Protein AF-A0A014MB11-F1 (afdb_monomer_lite)

Secondary structure (DSSP, 8-state):
-EEEEEETTEEEEEEGGGEEEEEEEEEETTEEEE--TTGGGT-----TTTHHHHTTT-EEEEEES-SS--EEEE----SSS-TTSHHHHHHHHHHHHHHHHHHHHHHH----

Organism: NCBI:txid69222

Radius of gyration: 15.14 Å; chains: 1; bounding box: 41×26×36 Å

Foldseek 3Di:
DKDWDDDPPDIDIDDVVQWPDKFWFQDDQPDGPGPPVPPVVDDDDDDLVRNLVRLVVTAIKIAGNDPVDRIDGDHDWFPDDHRSDPNGSVSRVVVRVVVVVVCCCVPVVPPD

Sequence (112 aa):
RKLTLKNGKREKTYSFDQVEKWYCQIESGGEIVAFDLVSILGATGHNQSIKHNNIENSGFFIRVNDIEFPTWQIKFYPREGKFHHLKGIKDTEEQLQRWCRIFDNVINGEVK

Structure (mmCIF, N/CA/C/O backbone):
data_AF-A0A014MB11-F1
#
_entry.id   AF-A0A014MB11-F1
#
loop_
_atom_site.group_PDB
_atom_site.id
_atom_site.type_symbol
_atom_site.label_atom_id
_atom_site.label_alt_id
_atom_site.label_comp_id
_atom_site.label_asym_id
_atom_site.label_entity_id
_atom_site.label_seq_id
_atom_site.pdbx_PDB_ins_code
_atom_site.Cartn_x
_atom_site.Cartn_y
_atom_site.Cartn_z
_atom_site.occupancy
_atom_site.B_iso_or_equiv
_atom_site.auth_seq_id
_atom_site.auth_comp_id
_atom_site.auth_asym_id
_atom_site.auth_atom_id
_atom_site.pdbx_PDB_model_num
ATOM 1 N N . ARG A 1 1 ? -15.799 -4.906 7.040 1.00 81.25 1 ARG A N 1
ATOM 2 C CA . ARG A 1 1 ? -14.702 -5.450 6.194 1.00 81.25 1 ARG A CA 1
ATOM 3 C C . ARG A 1 1 ? -13.398 -5.321 6.985 1.00 81.25 1 ARG A C 1
ATOM 5 O O . ARG A 1 1 ? -13.345 -4.442 7.839 1.00 81.25 1 ARG A O 1
ATOM 12 N N . LYS A 1 2 ? -12.403 -6.193 6.778 1.00 88.94 2 LYS A N 1
ATOM 13 C CA . LYS A 1 2 ? -11.118 -6.165 7.509 1.00 88.94 2 LYS A CA 1
ATOM 14 C C . LYS A 1 2 ? -9.952 -6.149 6.524 1.00 88.94 2 LYS A C 1
ATOM 16 O O . LYS A 1 2 ? -10.041 -6.807 5.492 1.00 88.94 2 LYS A O 1
ATOM 21 N N . LEU A 1 3 ? -8.906 -5.396 6.845 1.00 88.69 3 LEU A N 1
ATOM 22 C CA . LEU A 1 3 ? -7.681 -5.255 6.068 1.00 88.69 3 LEU A CA 1
ATOM 23 C C . LEU A 1 3 ? -6.510 -5.780 6.900 1.00 88.69 3 LEU A C 1
ATOM 25 O O . LEU A 1 3 ? -6.232 -5.244 7.968 1.00 88.69 3 LEU A O 1
ATOM 29 N N . THR A 1 4 ? -5.814 -6.799 6.408 1.00 93.50 4 THR A N 1
ATOM 30 C CA . THR A 1 4 ? -4.622 -7.343 7.071 1.00 93.50 4 THR A CA 1
ATOM 31 C C . THR A 1 4 ? -3.378 -6.926 6.298 1.00 93.50 4 THR A C 1
ATOM 33 O O . THR A 1 4 ? -3.265 -7.208 5.107 1.00 93.50 4 THR A O 1
ATOM 36 N N . LEU A 1 5 ? -2.453 -6.246 6.977 1.00 92.50 5 LEU A N 1
ATOM 37 C CA . LEU A 1 5 ? -1.197 -5.748 6.422 1.00 92.50 5 LEU A CA 1
ATOM 38 C C . LEU A 1 5 ? -0.022 -6.440 7.103 1.00 92.50 5 LEU A C 1
ATOM 40 O O . LEU A 1 5 ? -0.005 -6.601 8.325 1.00 92.50 5 L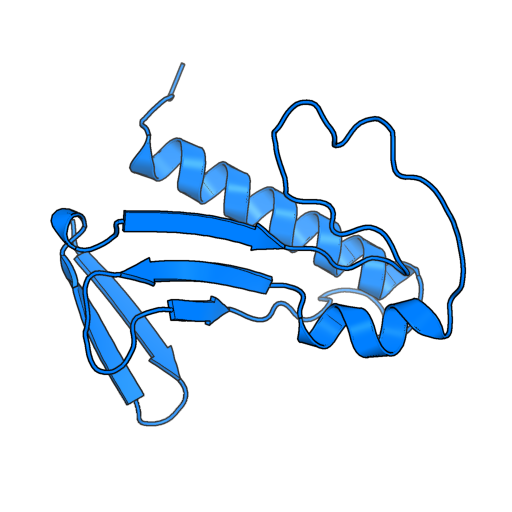EU A O 1
ATOM 44 N N . LYS A 1 6 ? 0.956 -6.864 6.299 1.00 93.38 6 LYS A N 1
ATOM 45 C CA . LYS A 1 6 ? 2.080 -7.679 6.757 1.00 93.38 6 LYS A CA 1
ATOM 46 C C . LYS A 1 6 ? 3.397 -7.230 6.138 1.00 93.38 6 LYS A C 1
ATOM 48 O O . LYS A 1 6 ? 3.486 -7.023 4.933 1.00 93.38 6 LYS A O 1
ATOM 53 N N . ASN A 1 7 ? 4.429 -7.145 6.969 1.00 89.88 7 ASN A N 1
ATOM 54 C CA . ASN A 1 7 ? 5.816 -6.941 6.573 1.00 89.88 7 ASN A CA 1
ATOM 55 C C . ASN A 1 7 ? 6.729 -7.832 7.434 1.00 89.88 7 ASN A C 1
ATOM 57 O O . ASN A 1 7 ? 6.985 -7.552 8.610 1.00 89.88 7 ASN A O 1
ATOM 61 N N . GLY A 1 8 ? 7.195 -8.944 6.860 1.00 89.19 8 GLY A N 1
ATOM 62 C CA . GLY A 1 8 ? 7.984 -9.947 7.576 1.00 89.19 8 GLY A CA 1
ATOM 63 C C . GLY A 1 8 ? 7.215 -10.539 8.764 1.00 89.19 8 GLY A C 1
ATOM 64 O O . GLY A 1 8 ? 6.170 -11.163 8.587 1.00 89.19 8 GLY A O 1
ATOM 65 N N . LYS A 1 9 ? 7.738 -10.340 9.981 1.00 89.44 9 LYS A N 1
ATOM 66 C CA . LYS A 1 9 ? 7.093 -10.767 11.240 1.00 89.44 9 LYS A CA 1
ATOM 67 C C . LYS A 1 9 ? 6.039 -9.780 11.758 1.00 89.44 9 LYS A C 1
ATOM 69 O O . LYS A 1 9 ? 5.338 -10.105 12.709 1.00 89.44 9 LYS A O 1
ATOM 74 N N . ARG A 1 10 ? 5.951 -8.578 11.181 1.00 86.94 10 ARG A N 1
ATOM 75 C CA . ARG A 1 10 ? 4.968 -7.565 11.578 1.00 86.94 10 ARG A CA 1
ATOM 76 C C . ARG A 1 10 ? 3.685 -7.810 10.810 1.00 86.94 10 ARG A C 1
ATOM 78 O O . ARG A 1 10 ? 3.706 -7.811 9.584 1.00 86.94 10 ARG A O 1
ATOM 85 N N . GLU A 1 11 ? 2.590 -8.001 11.521 1.00 94.06 11 GLU A N 1
ATOM 86 C CA . GLU A 1 11 ? 1.270 -8.220 10.946 1.00 94.06 11 GLU A CA 1
ATOM 87 C C . GLU A 1 11 ? 0.245 -7.484 11.801 1.00 94.06 11 GLU A C 1
ATOM 89 O O . GLU A 1 11 ? 0.233 -7.642 13.022 1.00 94.06 11 GLU A O 1
ATOM 94 N N . LYS A 1 12 ? -0.595 -6.661 11.173 1.00 94.56 12 LYS A N 1
ATOM 95 C CA . LYS A 1 12 ? -1.716 -5.993 11.837 1.00 94.56 12 LYS A CA 1
ATOM 96 C C . LYS A 1 12 ? -2.972 -6.127 10.997 1.00 94.56 12 LYS A C 1
ATOM 98 O O . LYS A 1 12 ? -2.928 -6.099 9.770 1.00 94.56 12 LYS A O 1
ATOM 103 N N . THR A 1 13 ? -4.097 -6.288 11.682 1.00 95.31 13 THR A N 1
ATOM 104 C CA . THR A 1 13 ? -5.418 -6.319 11.059 1.00 95.31 13 THR A CA 1
ATOM 105 C C . THR A 1 13 ? -6.207 -5.113 11.529 1.00 95.31 13 THR A C 1
ATOM 107 O O . THR A 1 13 ? -6.404 -4.936 12.727 1.00 95.31 13 THR A O 1
ATOM 110 N N . TYR A 1 14 ? -6.671 -4.326 10.570 1.00 92.75 14 TYR A N 1
ATOM 111 C CA . TYR A 1 14 ? -7.462 -3.124 10.768 1.00 92.75 14 TYR A CA 1
ATOM 112 C C . TYR A 1 14 ? -8.893 -3.364 10.306 1.00 92.75 14 TYR A C 1
ATOM 114 O O . TYR A 1 14 ? -9.144 -4.081 9.328 1.00 92.75 14 TYR A O 1
ATOM 122 N N . SER A 1 15 ? -9.853 -2.761 10.991 1.00 91.50 15 SER A N 1
ATOM 123 C CA . SER A 1 15 ? -11.185 -2.593 10.423 1.00 91.50 15 SER A CA 1
ATOM 124 C C . SER A 1 15 ? -11.166 -1.445 9.403 1.00 91.50 15 SER A C 1
ATOM 126 O O . SER A 1 15 ? -10.306 -0.568 9.443 1.00 91.50 15 SER A O 1
ATOM 128 N N . PHE A 1 16 ? -12.054 -1.481 8.407 1.00 86.75 16 PHE A N 1
ATOM 129 C CA . PHE A 1 16 ? -12.027 -0.496 7.311 1.00 86.75 16 PHE A CA 1
ATOM 130 C C . PHE A 1 16 ? -12.335 0.940 7.765 1.00 86.75 16 PHE A C 1
ATOM 132 O O . PHE A 1 16 ? -11.880 1.876 7.128 1.00 86.75 16 PHE A O 1
ATOM 139 N N . ASP A 1 17 ? -13.047 1.117 8.874 1.00 89.44 17 ASP A N 1
ATOM 140 C CA . ASP A 1 17 ? -13.257 2.401 9.558 1.00 89.44 17 ASP A CA 1
ATOM 141 C C . ASP A 1 17 ? -11.965 3.004 10.131 1.00 89.44 17 ASP A C 1
ATOM 143 O O . ASP A 1 17 ? -11.898 4.208 10.358 1.00 89.44 17 ASP A O 1
ATOM 147 N N . GLN A 1 18 ? -10.923 2.192 10.326 1.00 90.56 18 GLN A N 1
ATOM 148 C CA . GLN A 1 18 ? -9.598 2.673 10.716 1.00 90.56 18 GLN A CA 1
ATOM 149 C C . GLN A 1 18 ? -8.740 3.067 9.510 1.00 90.56 18 GLN A C 1
ATOM 151 O O . GLN A 1 18 ? -7.642 3.577 9.707 1.00 90.56 18 GLN A O 1
ATOM 156 N N . VAL A 1 19 ? -9.187 2.815 8.275 1.00 88.25 19 VAL A N 1
ATOM 157 C CA . VAL A 1 19 ? -8.474 3.229 7.061 1.00 88.25 19 VAL A CA 1
ATOM 158 C C . VAL A 1 19 ? -8.903 4.648 6.718 1.00 88.25 19 VAL A C 1
ATOM 160 O O . VAL A 1 19 ? -10.048 4.884 6.351 1.00 88.25 19 VAL A O 1
ATOM 163 N N . GLU A 1 20 ? -7.976 5.596 6.820 1.00 88.88 20 GLU A N 1
ATOM 164 C CA . GLU A 1 20 ? -8.261 7.004 6.529 1.00 88.88 20 GLU A CA 1
ATOM 165 C C . GLU A 1 20 ? -8.277 7.270 5.025 1.00 88.88 20 GLU A C 1
ATOM 167 O O . GLU A 1 20 ? -9.140 7.979 4.514 1.00 88.88 20 GLU A O 1
ATOM 172 N N . LYS A 1 21 ? -7.284 6.725 4.317 1.00 85.06 21 LYS A N 1
ATOM 173 C CA . LYS A 1 21 ? -7.142 6.839 2.865 1.00 85.06 21 LYS A CA 1
ATOM 174 C C . LYS A 1 21 ? -6.142 5.824 2.333 1.00 85.06 21 LYS A C 1
ATOM 176 O O . LYS A 1 21 ? -5.255 5.361 3.054 1.00 85.06 21 LYS A O 1
ATOM 181 N N . TRP A 1 22 ? -6.217 5.574 1.036 1.00 85.00 22 TRP A N 1
ATOM 182 C CA . TRP A 1 22 ? -5.145 4.964 0.261 1.00 85.00 22 TRP A CA 1
ATOM 183 C C . TRP A 1 22 ? -4.784 5.863 -0.918 1.00 85.00 22 TRP A C 1
ATOM 185 O O . TRP A 1 22 ? -5.576 6.707 -1.328 1.00 85.00 22 TRP A O 1
ATOM 195 N N . TYR A 1 23 ? -3.570 5.718 -1.434 1.00 81.50 23 TYR A N 1
ATOM 196 C CA . TYR A 1 23 ? -3.113 6.456 -2.609 1.00 81.50 23 TYR A CA 1
ATOM 197 C C . TYR A 1 23 ? -1.925 5.748 -3.257 1.00 81.50 23 TYR A C 1
ATOM 199 O O . TYR A 1 23 ? -1.154 5.058 -2.590 1.00 81.50 23 TYR A O 1
ATOM 207 N N . CYS A 1 24 ? -1.758 5.938 -4.563 1.00 79.62 24 CYS A N 1
ATOM 208 C CA . CYS A 1 24 ? -0.544 5.545 -5.268 1.00 79.62 24 CYS A CA 1
ATOM 209 C C . CYS A 1 24 ? 0.345 6.768 -5.417 1.00 79.62 24 CYS A C 1
ATOM 211 O O . CYS A 1 24 ? -0.123 7.844 -5.787 1.00 79.62 24 CYS A O 1
ATOM 213 N N . GLN A 1 25 ? 1.633 6.584 -5.166 1.00 75.94 25 GLN A N 1
ATOM 214 C CA . GLN A 1 25 ? 2.647 7.564 -5.511 1.00 75.94 25 GLN A CA 1
ATOM 215 C C . GLN A 1 25 ? 3.606 6.907 -6.492 1.00 75.94 25 GLN A C 1
ATOM 217 O O . GLN A 1 25 ? 4.080 5.794 -6.255 1.00 75.94 25 GLN A O 1
ATOM 222 N N . ILE A 1 26 ? 3.848 7.591 -7.606 1.00 69.62 26 ILE A N 1
ATOM 223 C CA . ILE A 1 26 ? 4.879 7.234 -8.571 1.00 69.62 26 ILE A CA 1
ATOM 224 C C . ILE A 1 26 ? 5.762 8.458 -8.659 1.00 69.62 26 ILE A C 1
ATOM 226 O O . ILE A 1 26 ? 5.370 9.482 -9.214 1.00 69.62 26 ILE A O 1
ATOM 230 N N . GLU A 1 27 ? 6.929 8.381 -8.044 1.00 60.38 27 GLU A N 1
ATOM 231 C CA . GLU A 1 27 ? 7.899 9.442 -8.196 1.00 60.38 27 GLU A CA 1
ATOM 232 C C . GLU A 1 27 ? 8.660 9.151 -9.499 1.00 60.38 27 GLU A C 1
ATOM 234 O O . GLU A 1 27 ? 9.360 8.149 -9.655 1.00 60.38 27 GLU A O 1
ATOM 239 N N . SER A 1 28 ? 8.457 10.012 -10.490 1.00 50.50 28 SER A N 1
ATOM 240 C CA . SER A 1 28 ? 9.187 10.008 -11.754 1.00 50.50 28 SER A CA 1
ATOM 241 C C . SER A 1 28 ? 9.973 11.315 -11.771 1.00 50.50 28 SER A C 1
ATOM 243 O O . SER A 1 28 ? 9.393 12.366 -11.531 1.00 50.50 28 SER A O 1
ATOM 245 N N . GLY A 1 29 ? 11.297 11.231 -11.918 1.00 41.75 29 GLY A N 1
ATOM 246 C CA . GLY A 1 29 ? 12.260 12.339 -11.824 1.00 41.75 29 GLY A CA 1
ATOM 247 C C . GLY A 1 29 ? 11.707 13.766 -11.708 1.00 41.75 29 GLY A C 1
ATOM 248 O O . GLY A 1 29 ? 11.489 14.407 -12.725 1.00 41.75 29 GLY A O 1
ATOM 249 N N . GLY A 1 30 ? 11.563 14.279 -10.480 1.00 35.06 30 GLY A N 1
ATOM 250 C CA . GLY A 1 30 ? 11.342 15.706 -10.206 1.00 35.06 30 GLY A CA 1
ATOM 251 C C . GLY A 1 30 ? 9.891 16.192 -10.157 1.00 35.06 30 GLY A C 1
ATOM 252 O O . GLY A 1 30 ? 9.668 17.296 -9.667 1.00 35.06 30 GLY A O 1
ATOM 253 N N . GLU A 1 31 ? 8.908 15.388 -10.564 1.00 36.84 31 GLU A N 1
ATOM 254 C CA . GLU A 1 31 ? 7.492 15.708 -10.362 1.00 36.84 31 GLU A CA 1
ATOM 255 C C . GLU A 1 31 ? 6.864 14.705 -9.393 1.00 36.84 31 GLU A C 1
ATOM 257 O O . GLU A 1 31 ? 6.755 13.508 -9.668 1.00 36.84 31 GLU A O 1
ATOM 262 N N . ILE A 1 32 ? 6.442 15.203 -8.227 1.00 40.78 32 ILE A N 1
ATOM 263 C CA . ILE A 1 32 ? 5.525 14.475 -7.351 1.00 40.78 32 ILE A CA 1
ATOM 264 C C . ILE A 1 32 ? 4.190 14.425 -8.093 1.00 40.78 32 ILE A C 1
ATOM 266 O O . ILE A 1 32 ? 3.376 15.342 -7.996 1.00 40.78 32 ILE A O 1
ATOM 270 N N . VAL A 1 33 ? 3.957 13.351 -8.844 1.00 42.19 33 VAL A N 1
ATOM 271 C CA . VAL A 1 33 ? 2.635 13.059 -9.395 1.00 42.19 33 VAL A CA 1
ATOM 272 C C . VAL A 1 33 ? 1.806 12.479 -8.254 1.00 42.19 33 VAL A C 1
ATOM 274 O O . VAL A 1 33 ? 1.700 11.266 -8.068 1.00 42.19 33 VAL A O 1
ATOM 277 N N . ALA A 1 34 ? 1.250 13.366 -7.428 1.00 39.41 34 ALA A N 1
ATOM 278 C CA . ALA A 1 34 ? 0.093 13.008 -6.628 1.00 39.41 34 ALA A CA 1
ATOM 279 C C . ALA A 1 34 ? -1.024 12.674 -7.624 1.00 39.41 34 ALA A C 1
ATOM 281 O O . ALA A 1 34 ? -1.412 13.525 -8.425 1.00 39.41 34 ALA A O 1
ATOM 282 N N . PHE A 1 35 ? -1.474 11.418 -7.627 1.00 45.97 35 PHE A N 1
ATOM 283 C CA . PHE A 1 35 ? -2.549 10.932 -8.492 1.00 45.97 35 PHE A CA 1
ATOM 284 C C . PHE A 1 35 ? -3.889 11.564 -8.070 1.00 45.97 35 PHE A C 1
ATOM 286 O O . PHE A 1 35 ? -4.732 10.913 -7.464 1.00 45.97 35 PHE A O 1
ATOM 293 N N . ASP A 1 36 ? -4.077 12.847 -8.383 1.00 40.00 36 ASP A N 1
ATOM 294 C CA . ASP A 1 36 ? -5.399 13.377 -8.695 1.00 40.00 36 ASP A CA 1
ATOM 295 C C . ASP A 1 36 ? -5.757 12.848 -10.090 1.00 40.00 36 ASP A C 1
ATOM 297 O O . ASP A 1 36 ? -4.942 12.921 -11.017 1.00 40.00 36 ASP A O 1
ATOM 301 N N . LEU A 1 37 ? -6.941 12.251 -10.236 1.00 41.12 37 LEU A N 1
ATOM 302 C CA . LEU A 1 37 ? -7.346 11.468 -11.412 1.00 41.12 37 LEU A CA 1
ATOM 303 C C . LEU A 1 37 ? -7.248 12.271 -12.732 1.00 41.12 37 LEU A C 1
ATOM 305 O O . LEU A 1 37 ? -7.183 11.690 -13.814 1.00 41.12 37 LEU A O 1
ATOM 309 N N . VAL A 1 38 ? -7.214 13.604 -12.633 1.00 37.44 38 VAL A N 1
ATOM 310 C CA . VAL A 1 38 ? -7.164 14.572 -13.738 1.00 37.44 38 VAL A CA 1
ATOM 311 C C . VAL A 1 38 ? -5.731 14.879 -14.212 1.00 37.44 38 VAL A C 1
ATOM 313 O O . VAL A 1 38 ? -5.526 15.167 -15.390 1.00 37.44 38 VAL A O 1
ATOM 316 N N . SER A 1 39 ? -4.715 14.751 -13.356 1.00 37.38 39 SER A N 1
ATOM 317 C CA . SER A 1 39 ? -3.334 15.189 -13.657 1.00 37.38 39 SER A CA 1
ATOM 318 C C . SER A 1 39 ? -2.518 14.185 -14.491 1.00 37.38 39 SER A C 1
ATOM 320 O O . SER A 1 39 ? -1.423 14.488 -14.961 1.00 37.38 39 SER A O 1
ATOM 322 N N . ILE A 1 40 ? -3.052 12.980 -14.711 1.00 42.06 40 ILE A N 1
ATOM 323 C CA . ILE A 1 40 ? -2.334 11.818 -15.271 1.00 42.06 40 ILE A CA 1
ATOM 324 C C . ILE A 1 40 ? -2.154 11.913 -16.800 1.00 42.06 40 ILE A C 1
ATOM 326 O O . ILE A 1 40 ? -1.319 11.219 -17.372 1.00 42.06 40 ILE A O 1
ATOM 330 N N . LEU A 1 41 ? -2.896 12.784 -17.490 1.00 36.66 41 LEU A N 1
ATOM 331 C CA . LEU A 1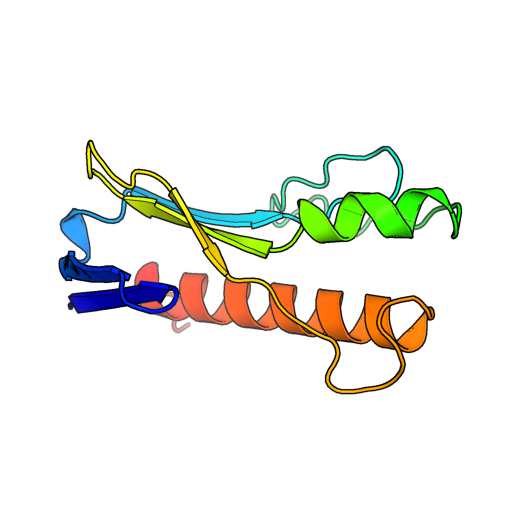 41 ? -2.810 12.900 -18.953 1.00 36.66 41 LEU A CA 1
ATOM 332 C C . LEU A 1 41 ? -1.608 13.729 -19.452 1.00 36.66 41 LEU A C 1
ATOM 334 O O . LEU A 1 41 ? -1.397 13.790 -20.661 1.00 36.66 41 LEU A O 1
ATOM 338 N N . GLY A 1 42 ? -0.827 14.363 -18.564 1.00 36.56 42 GLY A N 1
ATOM 339 C CA . GLY A 1 42 ? 0.195 15.349 -18.956 1.00 36.56 42 GLY A CA 1
ATOM 340 C C . GLY A 1 42 ? 1.666 14.999 -18.688 1.00 36.56 42 GLY A C 1
ATOM 341 O O . GLY A 1 42 ? 2.541 15.538 -19.365 1.00 36.56 42 GLY A O 1
ATOM 342 N N . ALA A 1 43 ? 1.987 14.115 -17.740 1.00 42.41 43 ALA A N 1
ATOM 343 C CA . ALA A 1 43 ? 3.365 13.967 -17.259 1.00 42.41 43 ALA A CA 1
ATOM 344 C C . ALA A 1 43 ? 4.172 12.940 -18.079 1.00 42.41 43 ALA A C 1
ATOM 346 O O . ALA A 1 43 ? 4.350 11.788 -17.687 1.00 42.41 43 ALA A O 1
ATOM 347 N N . THR A 1 44 ? 4.678 13.362 -19.242 1.00 43.22 44 THR A N 1
ATOM 348 C CA . THR A 1 44 ? 5.630 12.576 -20.050 1.00 43.22 44 THR A CA 1
ATOM 349 C C . THR A 1 44 ? 6.964 13.314 -20.112 1.00 43.22 44 THR A C 1
ATOM 351 O O . THR A 1 44 ? 7.128 14.223 -20.922 1.00 43.22 44 THR A O 1
ATOM 354 N N . GLY A 1 45 ? 7.955 12.938 -19.292 1.00 39.12 45 GLY A N 1
ATOM 355 C CA . GLY A 1 45 ? 9.288 13.517 -19.475 1.00 39.12 45 GLY A CA 1
ATOM 356 C C . GLY A 1 45 ? 10.384 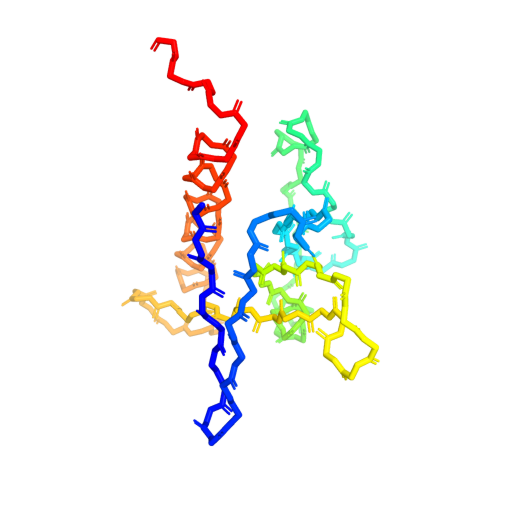13.190 -18.456 1.00 39.12 45 GLY A C 1
ATOM 357 O O . GLY A 1 45 ? 10.367 13.678 -17.342 1.00 39.12 45 GLY A O 1
ATOM 358 N N . HIS A 1 46 ? 11.427 12.525 -18.969 1.00 38.41 46 HIS A N 1
ATOM 359 C CA . HIS A 1 46 ? 12.857 12.752 -18.682 1.00 38.41 46 HIS A CA 1
ATOM 360 C C . HIS A 1 46 ? 13.601 12.022 -17.528 1.00 38.41 46 HIS A C 1
ATOM 362 O O . HIS A 1 46 ? 13.135 11.835 -16.413 1.00 38.41 46 HIS A O 1
ATOM 368 N N . ASN A 1 47 ? 14.830 11.614 -17.899 1.00 39.12 47 ASN A N 1
ATOM 369 C CA . ASN A 1 47 ? 16.011 11.119 -17.164 1.00 39.12 47 ASN A CA 1
ATOM 370 C C . ASN A 1 47 ? 15.990 9.754 -16.442 1.00 39.12 47 ASN A C 1
ATOM 372 O O . ASN A 1 47 ? 15.432 9.576 -15.367 1.00 39.12 47 ASN A O 1
ATOM 376 N N . GLN A 1 48 ? 16.725 8.786 -17.015 1.00 44.56 48 GLN A N 1
ATOM 377 C CA . GLN A 1 48 ? 16.861 7.403 -16.523 1.00 44.56 48 GLN A CA 1
ATOM 378 C C . GLN A 1 48 ? 17.628 7.272 -15.193 1.00 44.56 48 GLN A C 1
ATOM 380 O O . GLN A 1 48 ? 17.350 6.348 -14.438 1.00 44.56 48 GLN A O 1
ATOM 385 N N . SER A 1 49 ? 18.544 8.192 -14.872 1.00 41.16 49 SER A N 1
ATOM 386 C CA . SER A 1 49 ? 19.322 8.165 -13.621 1.00 41.16 49 SER A CA 1
ATOM 387 C C . SER A 1 49 ? 18.534 8.640 -12.394 1.00 41.16 49 SER A C 1
ATOM 389 O O . SER A 1 49 ? 18.785 8.165 -11.292 1.00 41.16 49 SER A O 1
ATOM 391 N N . ILE A 1 50 ? 17.546 9.524 -12.573 1.00 45.31 50 ILE A N 1
ATOM 392 C CA . ILE A 1 50 ? 16.696 10.042 -11.484 1.00 45.31 50 ILE A CA 1
ATOM 393 C C . ILE A 1 50 ? 15.551 9.057 -11.172 1.00 45.31 50 ILE A C 1
ATOM 395 O O . ILE A 1 50 ? 15.150 8.895 -10.024 1.00 45.31 50 ILE A O 1
ATOM 399 N N . LYS A 1 51 ? 15.085 8.298 -12.173 1.00 49.12 51 LYS A N 1
ATOM 400 C CA . LYS A 1 51 ? 14.058 7.248 -12.010 1.00 49.12 51 LYS A CA 1
ATOM 401 C C . LYS A 1 51 ? 14.457 6.129 -11.037 1.00 49.12 51 LYS A C 1
ATOM 403 O O . LYS A 1 51 ? 13.587 5.475 -10.472 1.00 49.12 51 LYS A O 1
ATOM 408 N N . HIS A 1 52 ? 15.758 5.915 -10.837 1.00 45.06 52 HIS A N 1
ATOM 409 C CA . HIS A 1 52 ? 16.306 4.834 -10.013 1.00 45.06 52 HIS A CA 1
ATOM 410 C C . HIS A 1 52 ? 16.077 5.037 -8.508 1.00 45.06 52 HIS A C 1
ATOM 412 O O . HIS A 1 52 ? 15.716 4.080 -7.831 1.00 45.06 52 HIS A O 1
ATOM 418 N N . ASN A 1 53 ? 16.231 6.267 -8.002 1.00 46.06 53 ASN A N 1
ATOM 419 C CA . ASN A 1 53 ? 15.969 6.597 -6.591 1.00 46.06 53 ASN A CA 1
ATOM 420 C C . ASN A 1 53 ? 14.471 6.776 -6.308 1.00 46.06 53 ASN A C 1
ATOM 422 O O . ASN A 1 53 ? 13.994 6.483 -5.216 1.00 46.06 53 ASN A O 1
ATOM 426 N N . ASN A 1 54 ? 13.713 7.211 -7.310 1.00 53.69 54 ASN A N 1
ATOM 427 C CA . ASN A 1 54 ? 12.330 7.638 -7.127 1.00 53.69 54 ASN A CA 1
ATOM 428 C C . ASN A 1 54 ? 11.336 6.466 -7.035 1.00 53.69 54 ASN A C 1
ATOM 430 O O . ASN A 1 54 ? 10.255 6.562 -6.451 1.00 53.69 54 ASN A O 1
ATOM 434 N N . ILE A 1 55 ? 11.728 5.289 -7.518 1.00 56.72 55 ILE A N 1
ATOM 435 C CA . ILE A 1 55 ? 10.950 4.074 -7.293 1.00 56.72 55 ILE A CA 1
ATOM 436 C C . ILE A 1 55 ? 10.837 3.720 -5.810 1.00 56.72 55 ILE A C 1
ATOM 438 O O . ILE A 1 55 ? 9.846 3.112 -5.411 1.00 56.72 55 ILE A O 1
ATOM 442 N N . GLU A 1 56 ? 11.864 4.008 -5.001 1.00 61.81 56 GLU A N 1
ATOM 443 C CA . GLU A 1 56 ? 11.871 3.529 -3.618 1.00 61.81 56 GLU A CA 1
ATOM 444 C C . GLU A 1 56 ? 10.778 4.221 -2.811 1.00 61.81 56 GLU A C 1
ATOM 446 O O . GLU A 1 56 ? 10.201 3.616 -1.904 1.00 61.81 56 GLU A O 1
ATOM 451 N N . ASN A 1 57 ? 10.456 5.443 -3.230 1.00 67.62 57 ASN A N 1
ATOM 452 C CA . ASN A 1 57 ? 9.362 6.273 -2.752 1.00 67.62 57 ASN A CA 1
ATOM 453 C C . ASN A 1 57 ? 8.050 6.022 -3.509 1.00 67.62 57 ASN A C 1
ATOM 455 O O . ASN A 1 57 ? 7.010 6.572 -3.148 1.00 67.62 57 ASN A O 1
ATOM 459 N N . SER A 1 58 ? 8.079 5.187 -4.548 1.00 74.31 58 SER A N 1
ATOM 460 C CA . SER A 1 58 ? 6.889 4.765 -5.272 1.00 74.31 58 SER A CA 1
ATOM 461 C C . SER A 1 58 ? 6.244 3.563 -4.589 1.00 74.31 58 SER A C 1
ATOM 463 O O . SER A 1 58 ? 6.902 2.701 -3.998 1.00 74.31 58 SER A O 1
ATOM 465 N N . GLY A 1 59 ? 4.923 3.494 -4.639 1.00 84.38 59 GLY A N 1
ATOM 466 C CA . GLY A 1 59 ? 4.192 2.435 -3.965 1.00 84.38 59 GLY A CA 1
ATOM 467 C C . GLY A 1 59 ? 2.713 2.725 -3.833 1.00 84.38 59 GLY A C 1
ATOM 468 O O . GLY A 1 59 ? 2.228 3.811 -4.156 1.00 84.38 59 GLY A O 1
ATOM 469 N N . PHE A 1 60 ? 2.008 1.721 -3.330 1.00 85.94 60 PHE A N 1
ATOM 470 C CA . PHE A 1 60 ? 0.650 1.878 -2.848 1.00 85.94 60 PHE A CA 1
ATOM 471 C C . PHE A 1 60 ? 0.693 2.101 -1.342 1.00 85.94 60 PHE A C 1
ATOM 473 O O . PHE A 1 60 ? 1.245 1.289 -0.598 1.00 85.94 60 PHE A O 1
ATOM 480 N N . PHE A 1 61 ? 0.141 3.221 -0.906 1.00 88.31 61 PHE A N 1
ATOM 481 C CA . PHE A 1 61 ? 0.180 3.657 0.474 1.00 88.31 61 PHE A CA 1
ATOM 482 C C . PHE A 1 61 ? -1.195 3.519 1.091 1.00 88.31 61 PHE A C 1
ATOM 484 O O . PHE A 1 61 ? -2.192 3.936 0.504 1.00 88.31 61 PHE A O 1
ATOM 491 N N . ILE A 1 62 ? -1.236 2.969 2.298 1.00 89.00 62 ILE A N 1
ATOM 492 C CA . ILE A 1 62 ? -2.451 2.870 3.098 1.00 89.00 62 ILE A CA 1
ATOM 493 C C . ILE A 1 62 ? -2.192 3.604 4.401 1.00 89.00 62 ILE A C 1
ATOM 495 O O . ILE A 1 62 ? -1.301 3.219 5.163 1.00 89.00 62 ILE A O 1
ATOM 499 N N . ARG A 1 63 ? -2.962 4.664 4.646 1.00 90.62 63 ARG A N 1
ATOM 500 C CA . ARG A 1 63 ? -2.942 5.393 5.910 1.00 90.62 63 ARG A CA 1
ATOM 501 C C . ARG A 1 63 ? -4.050 4.868 6.814 1.00 90.62 63 ARG A C 1
ATOM 503 O O . ARG A 1 63 ? -5.201 4.752 6.391 1.00 90.62 63 ARG A O 1
ATOM 510 N N . VAL A 1 64 ? -3.683 4.561 8.050 1.00 92.38 64 VAL A N 1
ATOM 511 C CA . VAL A 1 64 ? -4.584 4.018 9.066 1.00 92.38 64 VAL A CA 1
ATOM 512 C C . VAL A 1 64 ? -4.475 4.816 10.358 1.00 92.38 64 VAL A C 1
ATOM 514 O O . VAL A 1 64 ? -3.418 5.367 10.662 1.00 92.38 64 VAL A O 1
ATOM 517 N N . ASN A 1 65 ? -5.552 4.829 11.137 1.00 91.69 65 ASN A N 1
ATOM 518 C CA . ASN A 1 65 ? -5.581 5.398 12.479 1.00 91.69 65 ASN A CA 1
ATOM 519 C C . ASN A 1 65 ? -4.895 4.440 13.477 1.00 91.69 65 ASN A C 1
ATOM 521 O O . ASN A 1 65 ? -5.538 3.765 14.283 1.00 91.69 65 ASN A O 1
ATOM 525 N N . ASP A 1 66 ? -3.573 4.328 13.352 1.00 91.12 66 ASP A N 1
ATOM 526 C CA . ASP A 1 66 ? -2.677 3.549 14.211 1.00 91.12 66 ASP A CA 1
ATOM 527 C C . ASP A 1 66 ? -1.485 4.427 14.603 1.00 91.12 66 ASP A C 1
ATOM 529 O O . ASP A 1 66 ? -0.808 4.984 13.741 1.00 91.12 66 ASP A O 1
ATOM 533 N N . ILE A 1 67 ? -1.213 4.537 15.904 1.00 89.06 67 ILE A N 1
ATOM 534 C CA . ILE A 1 67 ? -0.107 5.349 16.433 1.00 89.06 67 ILE A CA 1
ATOM 535 C C . ILE A 1 67 ? 1.256 4.740 16.067 1.00 89.06 67 ILE A C 1
ATOM 537 O O . ILE A 1 67 ? 2.223 5.463 15.847 1.00 89.06 67 ILE A O 1
ATOM 541 N N . GLU A 1 68 ? 1.350 3.413 16.004 1.00 89.00 68 GLU A N 1
ATOM 542 C CA . GLU A 1 68 ? 2.616 2.702 15.818 1.00 89.00 68 GLU A CA 1
ATOM 543 C C . GLU A 1 68 ? 2.976 2.548 14.336 1.00 89.00 68 GLU A C 1
ATOM 545 O O . GLU A 1 68 ? 4.131 2.722 13.947 1.00 89.00 68 GLU A O 1
ATOM 550 N N . PHE A 1 69 ? 1.981 2.240 13.497 1.00 89.19 69 PHE A N 1
ATOM 551 C CA . PHE A 1 69 ? 2.160 2.046 12.054 1.00 89.19 69 PHE A CA 1
ATOM 552 C C . PHE A 1 69 ? 1.114 2.834 11.257 1.00 89.19 69 PHE A C 1
ATOM 554 O O . PHE A 1 69 ? 0.241 2.237 10.623 1.00 89.19 69 PHE A O 1
ATOM 561 N N . PRO A 1 70 ? 1.204 4.175 11.258 1.00 91.06 70 PRO A N 1
ATOM 562 C CA . PRO A 1 70 ? 0.191 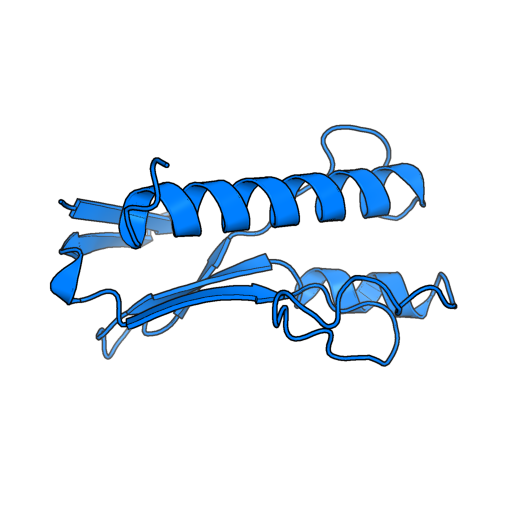5.040 10.655 1.00 91.06 70 PRO A CA 1
ATOM 563 C C . PRO A 1 70 ? 0.149 4.944 9.129 1.00 91.06 70 PRO A C 1
ATOM 565 O O . PRO A 1 70 ? -0.821 5.360 8.499 1.00 91.06 70 PRO A O 1
ATOM 568 N N . THR A 1 71 ? 1.213 4.463 8.482 1.00 91.50 71 THR A N 1
ATOM 569 C CA . THR A 1 71 ? 1.266 4.340 7.023 1.00 91.50 71 THR A CA 1
ATOM 570 C C . THR A 1 71 ? 2.032 3.095 6.611 1.00 91.50 71 THR A C 1
ATOM 572 O O . THR A 1 71 ? 3.159 2.862 7.045 1.00 91.50 71 THR A O 1
ATOM 575 N N . TRP A 1 72 ? 1.411 2.316 5.735 1.00 91.56 72 TRP A N 1
ATOM 576 C CA . TRP A 1 72 ? 1.990 1.125 5.135 1.00 91.56 72 TRP A CA 1
ATOM 577 C C . TRP A 1 72 ? 2.290 1.392 3.668 1.00 91.56 72 TRP A C 1
ATOM 579 O O . TRP A 1 72 ? 1.407 1.832 2.937 1.00 91.56 72 TRP A O 1
ATOM 589 N N . GLN A 1 73 ? 3.519 1.101 3.242 1.00 89.94 73 GLN A N 1
ATOM 590 C CA . GLN A 1 73 ? 3.919 1.132 1.838 1.00 89.94 73 GLN A CA 1
ATOM 591 C C . GLN A 1 73 ? 3.958 -0.294 1.292 1.00 89.94 73 GLN A C 1
ATOM 593 O O . GLN A 1 73 ? 4.705 -1.144 1.780 1.00 89.94 73 GLN A O 1
ATOM 598 N N . ILE A 1 74 ? 3.185 -0.541 0.243 1.00 87.69 74 ILE A N 1
ATOM 599 C CA . ILE A 1 74 ? 3.224 -1.770 -0.540 1.00 87.69 74 ILE A CA 1
ATOM 600 C C . ILE A 1 74 ? 4.044 -1.481 -1.795 1.00 87.69 74 ILE A C 1
ATOM 602 O O . ILE A 1 74 ? 3.642 -0.694 -2.657 1.00 87.69 74 ILE A O 1
ATOM 606 N N . LYS A 1 75 ? 5.225 -2.102 -1.867 1.00 85.38 75 LYS A N 1
ATOM 607 C CA . LYS A 1 75 ? 6.120 -2.000 -3.021 1.00 85.38 75 LYS A CA 1
ATOM 608 C C . LYS A 1 75 ? 5.682 -2.969 -4.112 1.00 85.38 75 LYS A C 1
ATOM 610 O O . LYS A 1 75 ? 5.369 -4.126 -3.836 1.00 85.38 75 LYS A O 1
ATOM 615 N N . PHE A 1 76 ? 5.720 -2.491 -5.348 1.00 79.00 76 PHE A N 1
ATOM 616 C CA . PHE A 1 76 ? 5.535 -3.311 -6.536 1.00 79.00 76 PHE A CA 1
ATOM 617 C C . PHE A 1 76 ? 6.875 -3.489 -7.231 1.00 79.00 76 PHE A C 1
ATOM 619 O O . PHE A 1 76 ? 7.658 -2.549 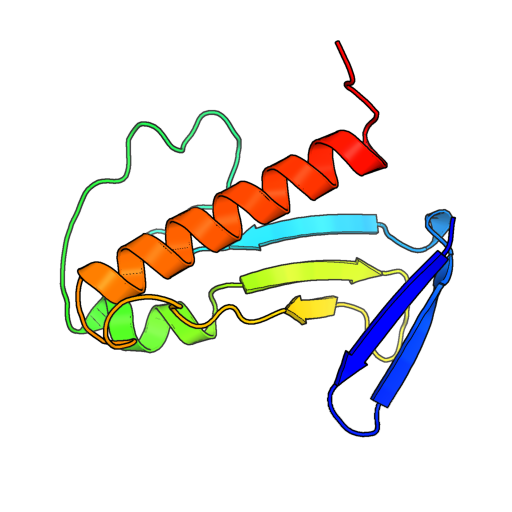-7.354 1.00 79.00 76 PHE A O 1
ATOM 626 N N . TYR A 1 77 ? 7.124 -4.713 -7.673 1.00 81.56 77 TYR A N 1
ATOM 627 C CA . TYR A 1 77 ? 8.271 -5.053 -8.497 1.00 81.56 77 TYR A CA 1
ATOM 628 C C . TYR A 1 77 ? 7.761 -5.406 -9.896 1.00 81.56 77 TYR A C 1
ATOM 630 O O . TYR A 1 77 ? 6.665 -5.969 -10.019 1.00 81.56 77 TYR A O 1
ATOM 638 N N . PRO A 1 78 ? 8.517 -5.087 -10.956 1.00 81.81 78 PRO A N 1
ATOM 639 C CA . PRO A 1 78 ? 8.116 -5.443 -12.298 1.00 81.81 78 PRO A CA 1
ATOM 640 C C . PRO A 1 78 ? 8.001 -6.953 -12.427 1.00 81.81 78 PRO A C 1
ATOM 642 O O . PRO A 1 78 ? 8.890 -7.705 -12.024 1.00 81.81 78 PRO A O 1
ATOM 645 N N . ARG A 1 79 ? 6.901 -7.380 -13.031 1.00 84.56 79 ARG A N 1
ATOM 646 C CA . ARG A 1 79 ? 6.686 -8.746 -13.506 1.00 84.56 79 ARG A CA 1
ATOM 647 C C . ARG A 1 79 ? 7.417 -8.967 -14.821 1.00 84.56 79 ARG A C 1
ATOM 649 O O . ARG A 1 79 ? 7.869 -10.075 -15.093 1.00 84.56 79 ARG A O 1
ATOM 656 N N . GLU A 1 80 ? 7.549 -7.911 -15.625 1.00 78.31 80 GLU A N 1
ATOM 657 C CA . GLU A 1 80 ? 8.245 -7.952 -16.904 1.00 78.31 80 GLU A CA 1
ATOM 658 C C . GLU A 1 80 ? 9.429 -6.994 -16.971 1.00 78.31 80 GLU A C 1
ATOM 660 O O . GLU A 1 80 ? 9.327 -5.801 -16.698 1.00 78.31 80 GLU A O 1
ATOM 665 N N . GLY A 1 81 ? 10.557 -7.507 -17.463 1.00 75.06 81 GLY A N 1
ATOM 666 C CA . GLY A 1 81 ? 11.780 -6.726 -17.578 1.00 75.06 81 GLY A CA 1
ATOM 667 C C . GLY A 1 81 ? 12.466 -6.513 -16.230 1.00 75.06 81 GLY A C 1
ATOM 668 O O . GLY A 1 81 ? 12.058 -7.018 -15.189 1.00 75.06 81 GLY A O 1
ATOM 669 N N . LYS A 1 82 ? 13.582 -5.790 -16.266 1.00 73.44 82 LYS A N 1
ATOM 670 C CA . LYS A 1 82 ? 14.343 -5.463 -15.062 1.00 73.44 82 LYS A CA 1
ATOM 671 C C . LYS A 1 82 ? 13.844 -4.154 -14.476 1.00 73.44 82 LYS A C 1
ATOM 673 O O . LYS A 1 82 ? 13.492 -3.236 -15.212 1.00 73.44 82 LYS A O 1
ATOM 678 N N . PHE A 1 83 ? 13.943 -4.068 -13.158 1.00 64.81 83 PHE A N 1
ATOM 679 C CA . PHE A 1 83 ? 13.599 -2.907 -12.346 1.00 64.81 83 PHE A CA 1
ATOM 680 C C . PHE A 1 83 ? 14.128 -1.572 -12.905 1.00 64.81 83 PHE A C 1
ATOM 682 O O . PHE A 1 83 ? 13.441 -0.558 -12.899 1.00 64.81 83 PHE A O 1
ATOM 689 N N . HIS A 1 84 ? 15.328 -1.597 -13.474 1.00 66.06 84 HIS A N 1
ATOM 690 C CA . HIS A 1 84 ? 16.031 -0.408 -13.957 1.00 66.06 84 HIS A CA 1
ATOM 691 C C . HIS A 1 84 ? 15.886 -0.160 -15.462 1.00 66.06 84 HIS A C 1
ATOM 693 O O . HIS A 1 84 ? 16.558 0.698 -16.024 1.00 66.06 84 HIS A O 1
ATOM 699 N N . HIS A 1 85 ? 15.040 -0.933 -16.140 1.00 72.38 85 HIS A N 1
ATOM 700 C CA . HIS A 1 85 ? 14.771 -0.769 -17.562 1.00 72.38 85 HIS A CA 1
ATOM 701 C C . HIS A 1 85 ? 13.394 -0.146 -17.762 1.00 72.38 85 HIS A C 1
ATOM 703 O O . HIS A 1 85 ? 12.463 -0.433 -17.015 1.00 72.38 85 HIS A O 1
ATOM 709 N N . LEU A 1 86 ? 13.240 0.629 -18.841 1.00 71.44 86 LEU A N 1
ATOM 710 C CA . LEU A 1 86 ? 11.978 1.279 -19.212 1.00 71.44 86 LEU A CA 1
ATOM 711 C C . LEU A 1 86 ? 10.778 0.316 -19.164 1.00 71.44 86 LEU A C 1
ATOM 713 O O . LEU A 1 86 ? 9.715 0.682 -18.679 1.00 71.44 86 LEU A O 1
ATOM 717 N N . LYS A 1 87 ? 10.970 -0.929 -19.622 1.00 76.06 87 LYS A N 1
ATOM 718 C CA . LYS A 1 87 ? 9.935 -1.969 -19.602 1.00 76.06 87 LYS A CA 1
ATOM 719 C C . LYS A 1 87 ? 9.474 -2.318 -18.178 1.00 76.06 87 LYS A C 1
ATOM 721 O O . LYS A 1 87 ? 8.275 -2.413 -17.953 1.00 76.06 87 LYS A O 1
ATOM 726 N N . GLY A 1 88 ? 10.406 -2.463 -17.234 1.00 76.81 88 GLY A N 1
ATOM 727 C CA . GLY A 1 88 ? 10.074 -2.759 -15.839 1.00 76.81 88 GLY A CA 1
ATOM 728 C C . GLY A 1 88 ? 9.476 -1.561 -15.107 1.00 76.81 88 GLY A C 1
ATOM 729 O O . GLY A 1 88 ? 8.529 -1.717 -14.341 1.00 76.81 88 GLY A O 1
ATOM 730 N N . ILE A 1 89 ? 9.959 -0.352 -15.397 1.00 73.94 89 ILE A N 1
ATOM 731 C CA . ILE A 1 89 ? 9.358 0.878 -14.863 1.00 73.94 89 ILE A CA 1
ATOM 732 C C . ILE A 1 89 ? 7.895 0.966 -15.309 1.00 73.94 89 ILE A C 1
ATOM 734 O O . ILE A 1 89 ? 7.008 1.045 -14.467 1.00 73.94 89 ILE A O 1
ATOM 738 N N . LYS A 1 90 ? 7.637 0.833 -16.615 1.00 77.31 90 LYS A N 1
ATOM 739 C CA . LYS A 1 90 ? 6.284 0.890 -17.175 1.00 77.31 90 LYS A CA 1
ATOM 740 C C . LYS A 1 90 ? 5.361 -0.192 -16.607 1.00 77.31 90 LYS A C 1
ATOM 742 O O . LYS A 1 90 ? 4.237 0.112 -16.231 1.00 77.31 90 LYS A O 1
ATOM 747 N N . ASP A 1 91 ? 5.829 -1.437 -16.490 1.00 81.38 91 ASP A N 1
ATOM 748 C CA . ASP A 1 91 ? 5.014 -2.498 -15.881 1.00 81.38 91 ASP A CA 1
ATOM 749 C C . ASP A 1 91 ? 4.719 -2.213 -14.395 1.00 81.38 91 ASP A C 1
ATOM 751 O O . ASP A 1 91 ? 3.616 -2.479 -13.926 1.00 81.38 91 ASP A O 1
ATOM 755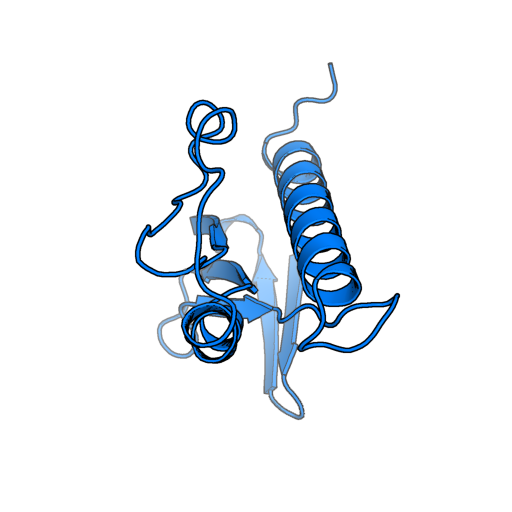 N N . THR A 1 92 ? 5.657 -1.618 -13.653 1.00 79.38 92 THR A N 1
ATOM 756 C CA . THR A 1 92 ? 5.427 -1.216 -12.254 1.00 79.38 92 THR A CA 1
ATOM 757 C C . THR A 1 92 ? 4.385 -0.097 -12.155 1.00 79.38 92 THR A C 1
ATOM 759 O O . THR A 1 92 ? 3.499 -0.156 -11.301 1.00 79.38 92 THR A O 1
ATOM 762 N N . GLU A 1 93 ? 4.445 0.892 -13.050 1.00 78.06 93 GLU A N 1
ATOM 763 C CA . GLU A 1 93 ? 3.453 1.969 -13.139 1.00 78.06 93 GLU A CA 1
ATOM 764 C C . GLU A 1 93 ? 2.054 1.419 -13.457 1.00 78.06 93 GLU A C 1
ATOM 766 O O . GLU A 1 93 ? 1.089 1.744 -12.765 1.00 78.06 93 GLU A O 1
ATOM 771 N N . GLU A 1 94 ? 1.940 0.529 -14.447 1.00 82.38 94 GLU A N 1
ATOM 772 C CA . GLU A 1 94 ? 0.675 -0.119 -14.819 1.00 82.38 94 GLU A CA 1
ATOM 773 C C . GLU A 1 94 ? 0.099 -0.959 -13.669 1.00 82.38 94 GLU A C 1
ATOM 775 O O . GLU A 1 94 ? -1.112 -0.939 -13.418 1.00 82.38 94 GLU A O 1
ATOM 780 N N . GLN A 1 95 ? 0.957 -1.674 -12.934 1.00 85.56 95 GLN A N 1
ATOM 781 C CA . GLN A 1 95 ? 0.552 -2.418 -11.743 1.00 85.56 95 GLN A CA 1
ATOM 782 C C . GLN A 1 95 ? -0.005 -1.488 -10.659 1.00 85.56 95 GLN A C 1
ATOM 784 O O . GLN A 1 95 ? -1.101 -1.742 -10.155 1.00 85.56 95 GLN A O 1
ATOM 789 N N . LEU A 1 96 ? 0.707 -0.407 -10.327 1.00 81.88 96 LEU A N 1
ATOM 790 C CA . LEU A 1 96 ? 0.270 0.567 -9.324 1.00 81.88 96 LEU A CA 1
ATOM 791 C C . LEU A 1 96 ? -1.070 1.202 -9.706 1.00 81.88 96 LEU A C 1
ATOM 793 O O . LEU A 1 96 ? -2.004 1.198 -8.904 1.00 81.88 96 LEU A O 1
ATOM 797 N N . GLN A 1 97 ? -1.207 1.661 -10.951 1.00 79.12 97 GLN A N 1
ATOM 798 C CA . GLN A 1 97 ? -2.454 2.242 -11.453 1.00 79.12 97 GLN A CA 1
ATOM 799 C C . GLN A 1 97 ? -3.626 1.261 -11.362 1.00 79.12 97 GLN A C 1
ATOM 801 O O . GLN A 1 97 ? -4.726 1.635 -10.948 1.00 79.12 97 GLN A O 1
ATOM 806 N N . ARG A 1 98 ? -3.404 -0.007 -11.727 1.00 83.44 98 ARG A N 1
ATOM 807 C CA . ARG A 1 98 ? -4.437 -1.041 -11.645 1.00 83.44 98 ARG A CA 1
ATOM 808 C C . ARG A 1 98 ? -4.884 -1.271 -10.206 1.00 83.44 98 ARG A C 1
ATOM 810 O O . ARG A 1 98 ? -6.086 -1.351 -9.961 1.00 83.44 98 ARG A O 1
ATOM 817 N N . TRP A 1 99 ? -3.946 -1.380 -9.269 1.00 81.75 99 TRP A N 1
ATOM 818 C CA . TRP A 1 99 ? -4.282 -1.605 -7.866 1.00 81.75 99 TRP A CA 1
ATOM 819 C C . TRP A 1 99 ? -4.986 -0.406 -7.245 1.00 81.75 99 TRP A C 1
ATOM 821 O O . TRP A 1 99 ? -6.002 -0.614 -6.591 1.00 81.75 99 TRP A O 1
ATOM 831 N N . CYS A 1 100 ? -4.555 0.824 -7.530 1.00 80.44 100 CYS A N 1
ATOM 832 C CA . CYS A 1 100 ? -5.290 2.003 -7.072 1.00 80.44 100 CYS A CA 1
ATOM 833 C C . CYS A 1 100 ? -6.745 2.003 -7.546 1.00 80.44 100 CYS A C 1
ATOM 835 O O . CYS A 1 100 ? -7.642 2.111 -6.718 1.00 80.44 100 CYS A O 1
ATOM 837 N N . ARG A 1 101 ? -6.996 1.739 -8.835 1.00 80.00 101 ARG A N 1
ATOM 838 C CA . ARG A 1 101 ? -8.367 1.637 -9.366 1.00 80.00 101 ARG A CA 1
ATOM 839 C C . ARG A 1 101 ? -9.190 0.538 -8.696 1.00 80.00 101 ARG A C 1
ATOM 841 O O . ARG A 1 101 ? -10.368 0.731 -8.425 1.00 80.00 101 ARG A O 1
ATOM 848 N N . ILE A 1 102 ? -8.590 -0.627 -8.439 1.00 82.25 102 ILE A N 1
ATOM 849 C CA . ILE A 1 102 ? -9.281 -1.720 -7.740 1.00 82.25 102 ILE A CA 1
ATOM 850 C C . ILE A 1 102 ? -9.676 -1.274 -6.332 1.00 82.25 102 ILE A C 1
ATOM 852 O O . ILE A 1 102 ? -10.813 -1.501 -5.931 1.00 82.25 102 ILE A O 1
ATOM 856 N N . PHE A 1 103 ? -8.769 -0.640 -5.589 1.00 77.12 103 PHE A N 1
ATOM 857 C CA . PHE A 1 103 ? -9.058 -0.170 -4.236 1.00 77.12 103 PHE A CA 1
ATOM 858 C C . PHE A 1 103 ? -10.086 0.966 -4.228 1.00 77.12 103 PHE A C 1
ATOM 860 O O . PHE A 1 103 ? -11.021 0.907 -3.433 1.00 77.12 103 PHE A O 1
ATOM 867 N N . ASP A 1 104 ? -10.008 1.916 -5.159 1.00 75.56 104 ASP A N 1
ATOM 868 C CA . ASP A 1 104 ? -11.030 2.955 -5.315 1.00 75.56 104 ASP A CA 1
ATOM 869 C C . ASP A 1 104 ? -12.410 2.336 -5.561 1.00 75.56 104 ASP A C 1
ATOM 871 O O . ASP A 1 104 ? -13.359 2.643 -4.845 1.00 75.56 104 ASP A O 1
ATOM 875 N N . ASN A 1 105 ? -12.522 1.384 -6.488 1.00 78.00 105 ASN A N 1
ATOM 876 C CA . ASN A 1 105 ? -13.801 0.742 -6.797 1.00 78.00 105 ASN A CA 1
ATOM 877 C C . ASN A 1 105 ? -14.322 -0.117 -5.635 1.00 78.00 105 ASN A C 1
ATOM 879 O O . ASN A 1 105 ? -15.513 -0.106 -5.325 1.00 78.00 105 ASN A O 1
ATOM 883 N N . VAL A 1 106 ? -13.441 -0.877 -4.977 1.00 73.56 106 VAL A N 1
ATOM 884 C CA . VAL A 1 106 ? -13.823 -1.793 -3.891 1.00 73.56 106 VAL A CA 1
ATOM 885 C C . VAL A 1 106 ? -14.263 -1.027 -2.648 1.00 73.56 106 VAL A C 1
ATOM 887 O O . VAL A 1 106 ? -15.167 -1.489 -1.941 1.00 73.56 106 VAL A O 1
ATOM 890 N N . ILE A 1 107 ? -13.633 0.112 -2.356 1.00 66.81 107 ILE A N 1
ATOM 891 C CA . ILE A 1 107 ? -13.883 0.842 -1.115 1.00 66.81 107 ILE A CA 1
ATOM 892 C C . ILE A 1 107 ? -14.862 1.997 -1.306 1.00 66.81 107 ILE A C 1
ATOM 894 O O . ILE A 1 107 ? -15.778 2.113 -0.494 1.00 66.81 107 ILE A O 1
ATOM 898 N N . ASN A 1 108 ? -14.743 2.783 -2.379 1.00 64.31 108 ASN A N 1
ATOM 899 C CA . ASN A 1 108 ? -15.687 3.871 -2.659 1.00 64.31 108 ASN A CA 1
ATOM 900 C C . ASN A 1 108 ? -16.991 3.365 -3.295 1.00 64.31 108 ASN A C 1
ATOM 902 O O . ASN A 1 108 ? -17.986 4.080 -3.298 1.00 64.31 108 ASN A O 1
ATOM 906 N N . GLY A 1 109 ? -17.025 2.119 -3.778 1.00 58.84 109 GLY A N 1
ATOM 907 C CA . GLY A 1 109 ? -18.268 1.465 -4.176 1.00 58.84 109 GLY A CA 1
ATOM 908 C C . GLY A 1 109 ? -18.882 1.970 -5.481 1.00 58.84 109 GLY A C 1
ATOM 909 O O . GLY A 1 109 ? -20.064 1.723 -5.702 1.00 58.84 109 GLY A O 1
ATOM 910 N N . GLU A 1 110 ? -18.126 2.614 -6.375 1.00 46.47 110 GLU A N 1
ATOM 911 C CA . GLU A 1 110 ? -18.599 2.833 -7.748 1.00 46.47 110 GLU A CA 1
ATOM 912 C C . GLU A 1 110 ? -18.403 1.562 -8.587 1.00 46.47 110 GLU A C 1
ATOM 914 O O . GLU A 1 110 ? -17.522 1.449 -9.436 1.00 46.47 110 GLU A O 1
ATOM 919 N N . VAL A 1 111 ? -19.271 0.580 -8.346 1.00 42.25 111 VAL A N 1
ATOM 920 C CA . VAL A 1 111 ? -19.776 -0.240 -9.447 1.00 42.25 111 VAL A CA 1
ATOM 921 C C . VAL A 1 111 ? -20.879 0.600 -10.084 1.00 42.25 111 VAL A C 1
ATOM 923 O O . VAL A 1 111 ? -21.978 0.681 -9.538 1.00 42.25 111 VAL A O 1
ATOM 926 N N . LYS A 1 112 ? -20.561 1.290 -11.181 1.00 34.59 112 LYS A N 1
ATOM 927 C CA . LYS A 1 112 ? -21.592 1.694 -12.140 1.00 34.59 112 LYS A CA 1
ATOM 928 C C . LYS A 1 112 ? -21.906 0.516 -13.047 1.00 34.59 112 LYS A C 1
ATOM 930 O O . LYS A 1 112 ? -20.936 -0.138 -13.491 1.00 34.59 112 LYS A O 1
#

InterPro domains:
  IPR031863 Domain of unknown function DUF4755, C-terminal domain [PF15947] (2-108)

pLDDT: mean 71.23, std 19.59, range [34.59, 95.31]